Protein AF-A0A355GDE7-F1 (afdb_monomer_lite)

Secondary structure (DSSP, 8-state):
-HHHHHHTT--------HHHHHHHHHHHHHHHTS---TTT-HHHHHHHHHHHHHHHHHHHHHHTT-PPBP---HHHHHTT-S-TTTTT-SSB-TTTTS-HHHHHHHHHHHHHT--TT--

Radius of gyration: 17.64 Å; chains: 1; bounding box: 41×32×43 Å

Sequence (119 aa):
AAHLAAAIGADYLKLDVDAIVEDYVELLSTALGRELNWNTDDIALQNIQARVRAPGVWMIANLRNALLLATSNRSEAAVGYTTMDGDTCGGLSPISGIDKAFLRQWLQWLEKSGPSGTG

Structure (mmCIF, N/CA/C/O backbone):
data_AF-A0A355GDE7-F1
#
_entry.id   AF-A0A355GDE7-F1
#
loop_
_atom_site.group_PDB
_atom_site.id
_atom_site.type_symbol
_atom_site.label_atom_id
_atom_site.label_alt_id
_atom_site.label_comp_id
_atom_site.label_asym_id
_atom_site.label_entity_id
_atom_site.label_seq_id
_atom_site.pdbx_PDB_ins_code
_atom_site.Cartn_x
_atom_site.Cartn_y
_atom_site.Cartn_z
_atom_site.occupancy
_atom_site.B_iso_or_equiv
_atom_site.auth_seq_id
_atom_site.auth_comp_id
_atom_site.auth_asym_id
_atom_site.auth_atom_id
_atom_site.pdbx_PDB_model_num
ATOM 1 N N . ALA A 1 1 ? -3.620 7.472 -12.717 1.00 89.88 1 ALA A N 1
ATOM 2 C CA . ALA A 1 1 ? -3.214 6.054 -12.820 1.00 89.88 1 ALA A CA 1
ATOM 3 C C . ALA A 1 1 ? -3.369 5.528 -14.246 1.00 89.88 1 ALA A C 1
ATOM 5 O O . ALA A 1 1 ? -2.348 5.295 -14.872 1.00 89.88 1 ALA A O 1
ATOM 6 N N . ALA A 1 2 ? -4.591 5.440 -14.794 1.00 95.44 2 ALA A N 1
ATOM 7 C CA . ALA A 1 2 ? -4.833 4.903 -16.143 1.00 95.44 2 ALA A CA 1
ATOM 8 C C . ALA A 1 2 ? -3.993 5.569 -17.254 1.00 95.44 2 ALA A C 1
ATOM 10 O O . ALA A 1 2 ? -3.339 4.869 -18.017 1.00 95.44 2 ALA A O 1
ATOM 11 N N . HIS A 1 3 ? -3.933 6.908 -17.298 1.00 96.31 3 HIS A N 1
ATOM 12 C CA . HIS A 1 3 ? -3.113 7.624 -18.290 1.00 96.31 3 HIS A CA 1
ATOM 13 C C . HIS A 1 3 ? -1.621 7.277 -18.208 1.00 96.31 3 HIS A C 1
ATOM 15 O O . HIS A 1 3 ? -0.989 7.076 -19.237 1.00 96.31 3 HIS A O 1
ATOM 21 N N . LEU A 1 4 ? -1.065 7.184 -16.995 1.00 94.00 4 LEU A N 1
ATOM 22 C CA . LEU A 1 4 ? 0.347 6.848 -16.804 1.00 94.00 4 LEU A CA 1
ATOM 23 C C . LEU A 1 4 ? 0.629 5.403 -17.225 1.00 94.00 4 LEU A C 1
ATOM 25 O O . LEU A 1 4 ? 1.600 5.171 -17.929 1.00 94.00 4 LEU A O 1
ATOM 29 N N . ALA A 1 5 ? -0.236 4.458 -16.838 1.00 96.19 5 ALA A N 1
ATOM 30 C CA . ALA A 1 5 ? -0.111 3.059 -17.244 1.00 96.19 5 ALA A CA 1
ATOM 31 C C . ALA A 1 5 ? -0.130 2.921 -18.774 1.00 96.19 5 ALA A C 1
ATOM 33 O O . ALA A 1 5 ? 0.751 2.282 -19.339 1.00 96.19 5 ALA A O 1
ATOM 34 N N . ALA A 1 6 ? -1.059 3.611 -19.445 1.00 95.94 6 ALA A N 1
ATOM 35 C CA . ALA A 1 6 ? -1.121 3.646 -20.903 1.00 95.94 6 ALA A CA 1
ATOM 36 C C . ALA A 1 6 ? 0.142 4.261 -21.532 1.00 95.94 6 ALA A C 1
ATOM 38 O O . ALA A 1 6 ? 0.667 3.713 -22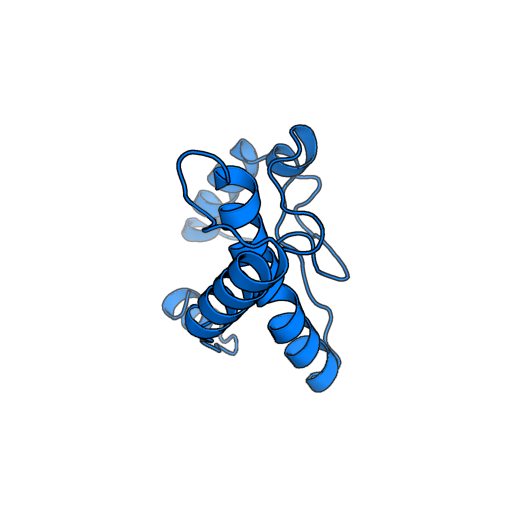.496 1.00 95.94 6 ALA A O 1
ATOM 39 N N . ALA A 1 7 ? 0.658 5.360 -20.971 1.00 93.25 7 ALA A N 1
ATOM 40 C CA . ALA A 1 7 ? 1.850 6.038 -21.482 1.00 93.25 7 ALA A CA 1
ATOM 41 C C . ALA A 1 7 ? 3.120 5.170 -21.422 1.00 93.25 7 ALA A C 1
ATOM 43 O O . ALA A 1 7 ? 3.992 5.322 -22.272 1.00 93.25 7 ALA A O 1
ATOM 44 N N . ILE A 1 8 ? 3.216 4.259 -20.448 1.00 92.56 8 ILE A N 1
ATOM 45 C CA . ILE A 1 8 ? 4.361 3.344 -20.289 1.00 92.56 8 ILE A CA 1
ATOM 46 C C . ILE A 1 8 ? 4.084 1.924 -20.814 1.00 92.56 8 ILE A C 1
ATOM 48 O O . ILE A 1 8 ? 4.908 1.035 -20.620 1.00 92.56 8 ILE A O 1
ATOM 52 N N . GLY A 1 9 ? 2.924 1.687 -21.440 1.00 95.31 9 GLY A N 1
ATOM 53 C CA . GLY A 1 9 ? 2.540 0.371 -21.961 1.00 95.31 9 GLY A CA 1
ATOM 54 C C . GLY A 1 9 ? 2.287 -0.699 -20.890 1.00 95.31 9 GLY A C 1
ATOM 55 O O . GLY A 1 9 ? 2.419 -1.886 -21.174 1.00 95.31 9 GLY A O 1
ATOM 56 N N . ALA A 1 10 ? 1.947 -0.301 -19.663 1.00 95.44 10 ALA A N 1
ATOM 57 C CA . ALA A 1 10 ? 1.633 -1.223 -18.577 1.00 95.44 10 ALA A CA 1
ATOM 58 C C . ALA A 1 10 ? 0.155 -1.644 -18.587 1.00 95.44 10 ALA A C 1
ATOM 60 O O . ALA A 1 10 ? -0.739 -0.830 -18.837 1.00 95.44 10 ALA A O 1
ATOM 61 N N . ASP A 1 11 ? -0.105 -2.899 -18.214 1.00 96.50 11 ASP A N 1
ATOM 62 C CA . ASP A 1 11 ? -1.454 -3.367 -17.892 1.00 96.50 11 ASP A CA 1
ATOM 63 C C . ASP A 1 11 ? -2.079 -2.516 -16.780 1.00 96.50 11 ASP A C 1
ATOM 65 O O . ASP A 1 11 ? -1.433 -2.196 -15.778 1.00 96.50 11 ASP A O 1
ATOM 69 N N . TYR A 1 12 ? -3.374 -2.226 -16.906 1.00 97.56 12 TYR A N 1
ATOM 70 C CA . TYR A 1 12 ? -4.124 -1.484 -15.900 1.00 97.56 12 TYR A CA 1
ATOM 71 C C . TYR A 1 12 ? -5.390 -2.231 -15.481 1.00 97.56 12 TYR A C 1
ATOM 73 O O . TYR A 1 12 ? -6.223 -2.588 -16.312 1.00 97.56 12 TYR A O 1
ATOM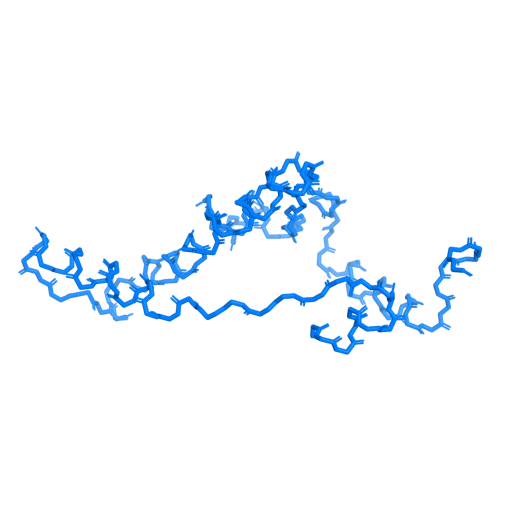 81 N N . LEU A 1 13 ? -5.548 -2.423 -14.170 1.00 97.19 13 LEU A N 1
ATOM 82 C CA . LEU A 1 13 ? -6.746 -2.973 -13.542 1.00 97.19 13 LEU A CA 1
ATOM 83 C C . LEU A 1 13 ? -7.294 -1.951 -12.541 1.00 97.19 13 LEU A C 1
ATOM 85 O O . LEU A 1 13 ? -6.531 -1.322 -11.805 1.00 97.19 13 LEU A O 1
ATOM 89 N N . LYS A 1 14 ? -8.620 -1.803 -12.495 1.00 96.94 14 LYS A N 1
ATOM 90 C CA . LYS A 1 14 ? -9.322 -1.002 -11.488 1.00 96.94 14 LYS A CA 1
ATOM 91 C C . LYS A 1 14 ? -10.231 -1.926 -10.689 1.00 96.94 14 LYS A C 1
ATOM 93 O O . LYS A 1 14 ? -11.125 -2.541 -11.260 1.00 96.94 14 LYS A O 1
ATOM 98 N N . LEU A 1 15 ? -9.987 -1.999 -9.387 1.00 95.69 15 LEU A N 1
ATOM 99 C CA . LEU A 1 15 ? -10.801 -2.746 -8.439 1.00 95.69 15 LEU A CA 1
ATOM 100 C C . LEU A 1 15 ? -11.463 -1.748 -7.498 1.00 95.69 15 LEU A C 1
ATOM 102 O O . LEU A 1 15 ? -10.781 -0.876 -6.956 1.00 95.69 15 LEU A O 1
ATOM 106 N N . ASP A 1 16 ? -12.775 -1.866 -7.349 1.00 96.81 16 ASP A N 1
ATOM 107 C CA . ASP A 1 16 ? -13.514 -1.167 -6.307 1.00 96.81 16 ASP A CA 1
ATOM 108 C C . ASP A 1 16 ? -13.474 -2.015 -5.032 1.00 96.81 16 ASP A C 1
ATOM 110 O O . ASP A 1 16 ? -13.654 -3.232 -5.097 1.00 96.81 16 ASP A O 1
ATOM 114 N N . VAL A 1 17 ? -13.167 -1.387 -3.900 1.00 96.94 17 VAL A N 1
ATOM 115 C CA . VAL A 1 17 ? -13.046 -2.058 -2.599 1.00 96.94 17 VAL A CA 1
ATOM 116 C C . VAL A 1 17 ? -14.057 -1.537 -1.585 1.00 96.94 17 VAL A C 1
ATOM 118 O O . VAL A 1 17 ? -14.056 -2.037 -0.465 1.00 96.94 17 VAL A O 1
ATOM 121 N N . ASP A 1 18 ? -14.907 -0.573 -1.952 1.00 97.50 18 ASP A N 1
ATOM 122 C CA . ASP A 1 18 ? -15.786 0.114 -1.002 1.00 97.50 18 ASP A CA 1
ATOM 123 C C . ASP A 1 18 ? -16.725 -0.877 -0.307 1.00 97.50 18 ASP A C 1
ATOM 125 O O . ASP A 1 18 ? -16.735 -0.943 0.920 1.00 97.50 18 ASP A O 1
ATOM 129 N N . ALA A 1 19 ? -17.371 -1.763 -1.073 1.00 97.69 19 ALA A N 1
ATOM 130 C CA . ALA A 1 19 ? -18.222 -2.819 -0.520 1.00 97.69 19 ALA A CA 1
ATOM 131 C C . ALA A 1 19 ? -17.470 -3.738 0.465 1.00 97.69 19 ALA A C 1
ATOM 133 O O . ALA A 1 19 ? -17.999 -4.109 1.504 1.00 97.69 19 ALA A O 1
ATOM 134 N N . ILE A 1 20 ? -16.201 -4.059 0.186 1.00 97.75 20 ILE A N 1
ATOM 135 C CA . ILE A 1 20 ? -15.389 -4.916 1.066 1.00 97.75 20 ILE A CA 1
ATOM 136 C C . ILE A 1 20 ? -15.079 -4.187 2.380 1.00 97.75 20 ILE A C 1
ATOM 138 O O . ILE A 1 20 ? -15.056 -4.803 3.444 1.00 97.75 20 ILE A O 1
ATOM 142 N N . VAL A 1 21 ? -14.821 -2.878 2.324 1.00 98.00 21 VAL A N 1
ATOM 143 C CA . VAL A 1 21 ? -14.613 -2.073 3.534 1.00 98.00 21 VAL A CA 1
ATOM 144 C C . VAL A 1 21 ? -15.890 -2.006 4.359 1.00 98.00 21 VAL A C 1
ATOM 146 O O . VAL A 1 21 ? -15.825 -2.215 5.569 1.00 98.00 21 VAL A O 1
ATOM 149 N N . GLU A 1 22 ? -17.021 -1.719 3.716 1.00 97.69 22 GLU A N 1
ATOM 150 C CA . GLU A 1 22 ? -18.334 -1.637 4.358 1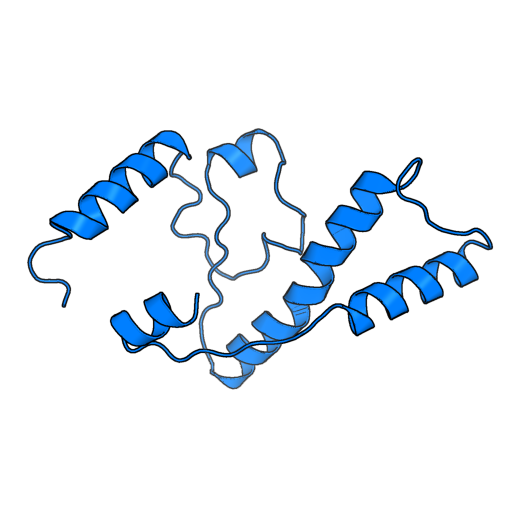.00 97.69 22 GLU A CA 1
ATOM 151 C C . GLU A 1 22 ? -18.674 -2.950 5.071 1.00 97.69 22 GLU A C 1
ATOM 153 O O . GLU A 1 22 ? -18.942 -2.927 6.274 1.00 97.69 22 GLU A O 1
ATOM 158 N N . ASP A 1 23 ? -18.510 -4.087 4.389 1.00 97.94 23 ASP A N 1
ATOM 159 C CA . ASP A 1 23 ? -18.722 -5.420 4.960 1.00 97.94 23 ASP A CA 1
ATOM 160 C C . ASP A 1 23 ? -17.848 -5.659 6.204 1.00 97.94 23 ASP A C 1
ATOM 162 O O . ASP A 1 23 ? -18.314 -6.177 7.222 1.00 97.94 23 ASP A O 1
ATOM 166 N N . TYR A 1 24 ? -16.570 -5.260 6.169 1.00 97.62 24 TYR A N 1
ATOM 167 C CA . TYR A 1 24 ? -15.673 -5.388 7.324 1.00 97.62 24 TYR A CA 1
ATOM 168 C C . TYR A 1 24 ? -16.098 -4.506 8.501 1.00 97.62 24 TYR A C 1
ATOM 170 O O . TYR A 1 24 ? -16.018 -4.934 9.657 1.00 97.62 24 TYR A O 1
ATOM 178 N N . VAL A 1 25 ? -16.519 -3.272 8.226 1.00 97.81 25 VAL A N 1
ATOM 179 C CA . VAL A 1 25 ? -16.967 -2.327 9.254 1.00 97.81 25 VAL A CA 1
ATOM 180 C C . VAL A 1 25 ? -18.267 -2.811 9.891 1.00 97.81 25 VAL A C 1
ATOM 182 O O . VAL A 1 25 ? -18.376 -2.785 11.119 1.00 97.81 25 VAL A O 1
ATOM 185 N N . GLU A 1 26 ? -19.221 -3.302 9.102 1.00 98.00 26 GLU A N 1
ATOM 186 C CA . GLU A 1 26 ? -20.479 -3.865 9.600 1.00 98.00 26 GLU A CA 1
ATOM 187 C C . GLU A 1 26 ? -20.236 -5.127 10.436 1.00 98.00 26 GLU A C 1
ATOM 189 O O . GLU A 1 26 ? -20.746 -5.245 11.558 1.00 98.00 26 GLU A O 1
ATOM 194 N N . LEU A 1 27 ? -19.394 -6.039 9.937 1.00 97.94 27 LEU A N 1
ATOM 195 C CA . LEU A 1 27 ? -19.017 -7.263 10.638 1.00 97.94 27 LEU A CA 1
ATOM 196 C C . LEU A 1 27 ? -18.431 -6.957 12.020 1.00 97.94 27 LEU A C 1
ATOM 198 O O . LEU A 1 27 ? -18.841 -7.555 13.018 1.00 97.94 27 LEU A O 1
ATOM 202 N N . LEU A 1 28 ? -17.482 -6.019 12.096 1.00 97.62 28 LEU A N 1
ATOM 203 C CA . LEU A 1 28 ? -16.853 -5.665 13.367 1.00 97.62 28 LEU A CA 1
ATOM 204 C C . LEU A 1 28 ? -17.767 -4.844 14.270 1.00 97.62 28 LEU A C 1
ATOM 206 O O . LEU A 1 28 ? -17.740 -5.057 15.480 1.00 97.62 28 LEU A O 1
ATOM 210 N N . SER A 1 29 ? -18.604 -3.966 13.719 1.00 97.62 29 SER A N 1
ATOM 211 C CA . SER A 1 29 ? -19.597 -3.236 14.514 1.00 97.62 29 SER A CA 1
ATOM 212 C C . SER A 1 29 ? -20.559 -4.206 15.203 1.00 97.62 29 SER A C 1
ATOM 214 O O . SER A 1 29 ? -20.793 -4.117 16.411 1.00 97.62 29 SER A O 1
ATOM 216 N N . THR A 1 30 ? -21.038 -5.207 14.459 1.00 98.06 30 THR A N 1
ATOM 217 C CA . THR A 1 30 ? -21.883 -6.281 14.991 1.00 98.06 30 THR A CA 1
ATOM 218 C C . THR A 1 30 ? -21.150 -7.097 16.055 1.00 98.06 30 THR A C 1
ATOM 220 O O . THR A 1 30 ? -21.671 -7.282 17.154 1.00 98.06 30 THR A O 1
ATOM 223 N N . ALA A 1 31 ? -19.925 -7.551 15.774 1.00 98.00 31 ALA A N 1
ATOM 224 C CA . ALA A 1 31 ? -19.152 -8.378 16.701 1.00 98.00 31 ALA A CA 1
ATOM 225 C C . ALA A 1 31 ? -18.782 -7.649 18.006 1.00 98.00 31 ALA A C 1
ATOM 227 O O . ALA A 1 31 ? -18.706 -8.272 19.064 1.00 98.00 31 ALA A O 1
ATOM 228 N N . LEU A 1 32 ? -18.555 -6.335 17.940 1.00 97.56 32 LEU A N 1
ATOM 229 C CA . LEU A 1 32 ? -18.227 -5.491 19.090 1.00 97.56 32 LEU A CA 1
ATOM 230 C C . LEU A 1 32 ? -19.470 -4.955 19.818 1.00 97.56 32 LEU A C 1
ATOM 232 O O . LEU A 1 32 ? -19.332 -4.374 20.894 1.00 97.56 32 LEU A O 1
ATOM 236 N N . GLY A 1 33 ? -20.666 -5.120 19.244 1.00 97.81 33 GLY A N 1
ATOM 237 C CA . GLY A 1 33 ? -21.919 -4.607 19.800 1.00 97.81 33 GLY A CA 1
ATOM 238 C C . GLY A 1 33 ? -22.007 -3.077 19.838 1.00 97.81 33 GLY A C 1
ATOM 239 O O . GLY A 1 33 ? -22.745 -2.533 20.659 1.00 97.81 33 GLY A O 1
ATOM 240 N N . ARG A 1 34 ? -21.244 -2.375 18.991 1.00 97.69 34 ARG A N 1
ATOM 241 C CA . ARG A 1 34 ? -21.271 -0.910 18.868 1.00 97.69 34 ARG A CA 1
ATOM 242 C C . ARG A 1 34 ? -20.957 -0.473 17.444 1.00 97.69 34 ARG A C 1
ATOM 244 O O . ARG A 1 34 ? -20.188 -1.129 16.754 1.00 97.69 34 ARG A O 1
ATOM 251 N N . GLU A 1 35 ? -21.475 0.679 17.046 1.00 96.88 35 GLU A N 1
ATOM 252 C CA . GLU A 1 35 ? -21.112 1.306 15.775 1.00 96.88 35 GLU A CA 1
ATOM 253 C C . GLU A 1 35 ? -19.663 1.830 15.817 1.00 96.88 35 GLU A C 1
ATOM 255 O O . GLU A 1 35 ? -19.228 2.444 16.804 1.00 96.88 35 GLU A O 1
ATOM 260 N N . LEU A 1 36 ? -18.905 1.576 14.748 1.00 97.12 36 LEU A N 1
ATOM 261 C CA . LEU A 1 36 ? -17.606 2.205 14.507 1.00 97.12 36 LEU A CA 1
ATOM 262 C C . LEU A 1 36 ? -17.819 3.568 13.842 1.00 97.12 36 LEU A C 1
ATOM 264 O O . LEU A 1 36 ? -18.547 3.666 12.859 1.00 97.12 36 LEU A O 1
ATOM 268 N N . ASN A 1 37 ? -17.175 4.622 14.345 1.00 95.12 37 ASN A N 1
ATOM 269 C CA . ASN A 1 37 ? -17.368 5.974 13.815 1.00 95.12 37 ASN A CA 1
ATOM 270 C C . ASN A 1 37 ? -16.063 6.778 13.749 1.00 95.12 37 ASN A C 1
ATOM 272 O O . ASN A 1 37 ? -15.125 6.556 14.512 1.00 95.12 37 ASN A O 1
ATOM 276 N N . TRP A 1 38 ? -16.029 7.778 12.868 1.00 95.69 38 TRP A N 1
ATOM 277 C CA . TRP A 1 38 ? -14.841 8.598 12.607 1.00 95.69 38 TRP A CA 1
ATOM 278 C C . TRP A 1 38 ? -14.384 9.472 13.781 1.00 95.69 38 TRP A C 1
ATOM 280 O O . TRP A 1 38 ? -13.239 9.905 13.792 1.00 95.69 38 TRP A O 1
ATOM 290 N N . ASN A 1 39 ? -15.228 9.723 14.787 1.00 95.88 39 ASN A N 1
ATOM 291 C CA . ASN A 1 39 ? -14.825 10.540 15.934 1.00 95.88 39 ASN A CA 1
ATOM 292 C C . ASN A 1 39 ? -13.951 9.754 16.920 1.00 95.88 39 ASN A C 1
ATOM 294 O O . ASN A 1 39 ? -13.077 10.336 17.557 1.00 95.88 39 ASN A O 1
ATOM 298 N N . THR A 1 40 ? -14.196 8.448 17.069 1.00 96.75 40 THR A N 1
ATOM 299 C CA . THR A 1 40 ? -13.503 7.598 18.054 1.00 96.75 40 THR A CA 1
ATOM 300 C C . THR A 1 40 ? -12.617 6.522 17.439 1.00 96.75 40 THR A C 1
ATOM 302 O O . THR A 1 40 ? -11.701 6.048 18.104 1.00 96.75 40 THR A O 1
ATOM 305 N N . ASP A 1 41 ? -12.866 6.141 16.185 1.00 97.25 41 ASP A N 1
ATOM 306 C CA . ASP A 1 41 ? -12.249 4.983 15.528 1.00 97.25 41 ASP A CA 1
ATOM 307 C C . ASP A 1 41 ? -11.453 5.358 14.264 1.00 97.25 41 ASP A C 1
ATOM 309 O O . ASP A 1 41 ? -11.145 4.492 13.448 1.00 97.25 41 ASP A O 1
ATOM 313 N N . ASP A 1 42 ? -11.092 6.637 14.108 1.00 96.94 42 ASP A N 1
ATOM 314 C CA . ASP A 1 42 ? -10.449 7.208 12.913 1.00 96.94 42 ASP A CA 1
ATOM 315 C C . ASP A 1 42 ? -9.286 6.357 12.372 1.00 96.94 42 ASP A C 1
ATOM 317 O O . ASP A 1 42 ? -9.326 5.884 11.238 1.00 96.94 42 ASP A O 1
ATOM 321 N N . ILE A 1 43 ? -8.285 6.056 13.207 1.00 95.75 43 ILE A N 1
ATOM 322 C CA . ILE A 1 43 ? -7.114 5.262 12.797 1.00 95.75 43 ILE A CA 1
ATOM 323 C C . ILE A 1 43 ? -7.522 3.855 12.337 1.00 95.75 43 ILE A C 1
ATOM 325 O O . ILE A 1 43 ? -6.961 3.323 11.380 1.00 95.75 43 ILE A O 1
ATOM 329 N N . ALA A 1 44 ? -8.494 3.223 12.998 1.00 96.56 44 ALA A N 1
ATOM 330 C CA . ALA A 1 44 ? -8.947 1.889 12.614 1.00 96.56 44 ALA A CA 1
ATOM 331 C C . ALA A 1 44 ? -9.663 1.913 11.253 1.00 96.56 44 ALA A C 1
ATOM 333 O O . ALA A 1 44 ? -9.387 1.057 10.408 1.00 96.56 44 ALA A O 1
ATOM 334 N N . LEU A 1 45 ? -10.512 2.920 11.024 1.00 97.56 45 LEU A N 1
ATOM 335 C CA . LEU A 1 45 ? -11.244 3.126 9.772 1.00 97.56 45 LEU A CA 1
ATOM 336 C C . LEU A 1 45 ? -10.314 3.505 8.605 1.00 97.56 45 LEU A C 1
ATOM 338 O O . LEU A 1 45 ? -10.498 3.027 7.485 1.00 97.56 45 LEU A O 1
ATOM 342 N N . GLN A 1 46 ? -9.255 4.279 8.859 1.00 96.56 46 GLN A N 1
ATOM 343 C CA . GLN A 1 46 ? -8.203 4.540 7.867 1.00 96.56 46 GLN A CA 1
ATOM 344 C C . GLN A 1 46 ? -7.390 3.277 7.552 1.00 96.56 46 GLN A C 1
ATOM 346 O O . GLN A 1 46 ? -7.112 2.980 6.390 1.00 96.56 46 GLN A O 1
ATOM 351 N N . ASN A 1 47 ? -7.039 2.489 8.569 1.00 97.31 47 ASN A N 1
ATOM 352 C CA . ASN A 1 47 ? -6.224 1.292 8.381 1.00 97.31 47 ASN A CA 1
ATOM 353 C C . ASN A 1 47 ? -6.963 0.195 7.604 1.00 97.31 47 ASN A C 1
ATOM 355 O O . ASN A 1 47 ? -6.358 -0.473 6.762 1.00 97.31 47 ASN A O 1
ATOM 359 N N . ILE A 1 48 ? -8.259 -0.024 7.866 1.00 97.81 48 ILE A N 1
ATOM 360 C CA . ILE A 1 48 ? -9.007 -1.082 7.170 1.00 97.81 48 ILE A CA 1
ATOM 361 C C . ILE A 1 48 ? -9.094 -0.806 5.667 1.00 97.81 48 ILE A C 1
ATOM 363 O O . ILE A 1 48 ? -8.895 -1.723 4.874 1.00 97.81 48 ILE A O 1
ATOM 367 N N . GLN A 1 49 ? -9.239 0.461 5.273 1.00 96.94 49 GLN A N 1
ATOM 368 C CA . GLN A 1 49 ? -9.174 0.890 3.877 1.00 96.94 49 GLN A CA 1
ATOM 369 C C . GLN A 1 49 ? -7.873 0.425 3.203 1.00 96.94 49 GLN A C 1
ATOM 371 O O . GLN A 1 49 ? -7.897 -0.115 2.097 1.00 96.94 49 GLN A O 1
ATOM 376 N N . ALA A 1 50 ? -6.717 0.606 3.850 1.00 96.50 50 ALA A N 1
ATOM 377 C CA . ALA A 1 50 ? -5.440 0.144 3.304 1.00 96.50 50 ALA A CA 1
ATOM 378 C C . ALA A 1 50 ? -5.351 -1.391 3.251 1.00 96.50 50 ALA A C 1
ATOM 380 O O . ALA A 1 50 ? -4.921 -1.946 2.240 1.00 96.50 50 ALA 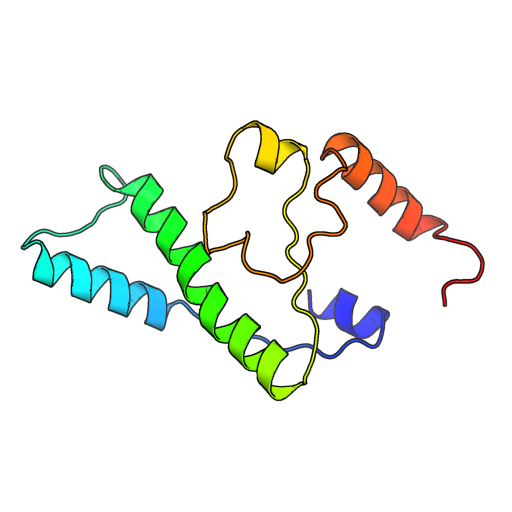A O 1
ATOM 381 N N . ARG A 1 51 ? -5.797 -2.084 4.305 1.00 97.94 51 ARG A N 1
ATOM 382 C CA . ARG A 1 51 ? -5.677 -3.547 4.425 1.00 97.94 51 ARG A CA 1
ATOM 383 C C . ARG A 1 51 ? -6.538 -4.321 3.436 1.00 97.94 51 ARG A C 1
ATOM 385 O O . ARG A 1 51 ? -6.057 -5.305 2.885 1.00 97.94 51 ARG A O 1
ATOM 392 N N . VAL A 1 52 ? -7.763 -3.883 3.138 1.00 97.88 52 VAL A N 1
ATOM 393 C CA . VAL A 1 52 ? -8.633 -4.614 2.190 1.00 97.88 52 VAL A CA 1
ATOM 394 C C . VAL A 1 52 ? -8.070 -4.666 0.766 1.00 97.88 52 VAL A C 1
ATOM 396 O O . VAL A 1 52 ? -8.435 -5.539 -0.017 1.00 97.88 52 VAL A O 1
ATOM 399 N N . ARG A 1 53 ? -7.146 -3.760 0.420 1.00 97.69 53 ARG A N 1
ATOM 400 C CA . ARG A 1 53 ? -6.485 -3.739 -0.892 1.00 97.69 53 ARG A CA 1
ATOM 401 C C . ARG A 1 53 ? -5.432 -4.843 -1.016 1.00 97.69 53 ARG A C 1
ATOM 403 O O . ARG A 1 53 ? -5.218 -5.346 -2.120 1.00 97.69 53 ARG A O 1
ATOM 410 N N . ALA A 1 54 ? -4.804 -5.236 0.097 1.00 97.75 54 ALA A N 1
ATOM 411 C CA . ALA A 1 54 ? -3.661 -6.146 0.113 1.00 97.75 54 ALA A CA 1
ATOM 412 C C . ALA A 1 54 ? -3.975 -7.549 -0.451 1.00 97.75 54 ALA A C 1
ATOM 414 O O . ALA A 1 54 ? -3.223 -8.007 -1.317 1.00 97.75 54 ALA A O 1
ATOM 415 N N . PRO A 1 55 ? -5.082 -8.228 -0.074 1.00 97.69 55 PRO A N 1
ATOM 416 C CA . PRO A 1 55 ? -5.407 -9.542 -0.630 1.00 97.69 55 PRO A CA 1
ATOM 417 C C . PRO A 1 55 ? -5.563 -9.537 -2.155 1.00 97.69 55 PRO A C 1
ATOM 419 O O . PRO A 1 55 ? -5.057 -10.434 -2.829 1.00 97.69 55 PRO A O 1
ATOM 422 N N . GLY A 1 56 ? -6.215 -8.510 -2.712 1.00 97.31 56 GLY A N 1
ATOM 423 C CA . GLY A 1 56 ? -6.464 -8.410 -4.152 1.00 97.31 56 GLY A CA 1
ATOM 424 C C . GLY A 1 56 ? -5.177 -8.269 -4.967 1.00 97.31 56 GLY A C 1
ATOM 425 O O . GLY A 1 56 ? -4.977 -8.992 -5.944 1.00 97.31 56 GLY A O 1
ATOM 426 N N . VAL A 1 57 ? -4.267 -7.384 -4.548 1.00 97.31 57 VAL A N 1
ATOM 427 C CA . VAL A 1 57 ? -2.992 -7.185 -5.260 1.00 97.31 57 VAL A CA 1
ATOM 428 C C . VAL A 1 57 ? -2.044 -8.377 -5.109 1.00 97.31 57 VAL A C 1
ATOM 430 O O . VAL A 1 57 ? -1.367 -8.730 -6.075 1.00 97.31 57 VAL A O 1
ATOM 433 N N . TRP A 1 58 ? -2.051 -9.061 -3.959 1.00 98.19 58 TRP A N 1
ATOM 434 C CA . TRP A 1 58 ? -1.328 -10.324 -3.784 1.00 98.19 58 TRP A CA 1
ATOM 435 C C . TRP A 1 58 ? -1.886 -11.435 -4.668 1.00 98.19 58 TRP A C 1
ATOM 437 O O . TRP A 1 58 ? -1.117 -12.155 -5.300 1.00 98.19 58 TRP A O 1
ATOM 447 N N . MET A 1 59 ? -3.212 -11.559 -4.764 1.00 98.31 59 MET A N 1
ATOM 448 C CA . MET A 1 59 ? -3.846 -12.536 -5.648 1.00 98.31 59 MET A CA 1
ATOM 449 C C . MET A 1 59 ? -3.440 -12.300 -7.106 1.00 98.31 59 MET A C 1
ATOM 451 O O . MET A 1 59 ? -3.057 -13.245 -7.791 1.00 98.31 59 MET A O 1
ATOM 455 N N . ILE A 1 60 ? -3.445 -11.045 -7.566 1.00 97.94 60 ILE A N 1
ATOM 456 C CA . ILE A 1 60 ? -2.981 -10.686 -8.914 1.00 97.94 60 ILE A CA 1
ATOM 457 C C . ILE A 1 60 ? -1.504 -11.050 -9.106 1.00 97.94 60 ILE A C 1
ATOM 459 O O . ILE A 1 60 ? -1.162 -11.654 -10.122 1.00 97.94 60 ILE A O 1
ATOM 463 N N . ALA A 1 61 ? -0.635 -10.709 -8.150 1.00 97.94 61 ALA A N 1
ATOM 464 C CA . ALA A 1 61 ? 0.789 -11.028 -8.228 1.00 97.94 61 ALA A CA 1
ATOM 465 C C . ALA A 1 61 ? 1.025 -12.544 -8.313 1.00 97.94 61 ALA A C 1
ATOM 467 O O . ALA A 1 61 ? 1.748 -13.001 -9.196 1.00 97.94 61 ALA A O 1
ATOM 468 N N . ASN A 1 62 ? 0.339 -13.327 -7.477 1.00 98.31 62 ASN A N 1
ATOM 469 C CA . ASN A 1 62 ? 0.431 -14.786 -7.466 1.00 98.31 62 ASN A CA 1
ATOM 470 C C . ASN A 1 62 ? -0.053 -15.402 -8.785 1.00 98.31 62 ASN A C 1
ATOM 472 O O . ASN A 1 62 ? 0.639 -16.237 -9.362 1.00 98.31 62 ASN A O 1
ATOM 476 N N . LEU A 1 63 ? -1.206 -14.960 -9.301 1.00 98.31 63 LEU A N 1
ATOM 477 C CA . LEU A 1 63 ? -1.753 -15.441 -10.577 1.00 98.31 63 LEU A CA 1
ATOM 478 C C . LEU A 1 63 ? -0.846 -15.111 -11.768 1.00 98.31 63 LEU A C 1
ATOM 480 O O . LEU A 1 63 ? -0.809 -15.859 -12.742 1.00 98.31 63 LEU A O 1
ATOM 484 N N . ARG A 1 64 ? -0.113 -13.997 -11.694 1.00 97.69 64 ARG A N 1
ATOM 485 C CA . ARG A 1 64 ? 0.842 -13.567 -12.723 1.00 97.69 64 ARG A CA 1
ATOM 486 C C . ARG A 1 64 ? 2.254 -14.109 -12.503 1.00 97.69 64 ARG A C 1
ATOM 488 O O . ARG A 1 64 ? 3.122 -13.827 -13.324 1.00 97.69 64 ARG A O 1
ATOM 495 N N . ASN A 1 65 ? 2.496 -14.849 -11.416 1.00 97.75 65 ASN A N 1
ATOM 496 C CA . ASN A 1 65 ? 3.836 -15.233 -10.968 1.00 97.75 65 ASN A CA 1
ATOM 497 C C . ASN A 1 65 ? 4.805 -14.027 -10.938 1.00 97.75 65 ASN A C 1
ATOM 499 O O . ASN A 1 65 ? 5.933 -14.092 -11.427 1.00 97.75 65 ASN A O 1
ATOM 503 N N . ALA A 1 66 ? 4.321 -12.894 -10.429 1.00 98.06 66 ALA A N 1
ATOM 504 C CA . ALA A 1 66 ? 5.007 -11.608 -10.428 1.00 98.06 66 ALA A CA 1
ATOM 505 C C . ALA A 1 66 ? 5.455 -11.199 -9.016 1.00 98.06 66 ALA A C 1
ATOM 507 O O . ALA A 1 66 ? 4.920 -11.664 -8.010 1.00 98.06 66 ALA A O 1
ATOM 508 N N . LEU A 1 67 ? 6.413 -10.271 -8.942 1.00 97.81 67 LEU A N 1
ATOM 509 C CA . LEU A 1 67 ? 6.817 -9.632 -7.690 1.00 97.81 67 LEU A CA 1
ATOM 510 C C . LEU A 1 67 ? 5.902 -8.437 -7.388 1.00 97.81 67 LEU A C 1
ATOM 512 O O . LEU A 1 67 ? 5.852 -7.483 -8.164 1.00 97.81 67 LEU A O 1
ATOM 516 N N . LEU A 1 68 ? 5.222 -8.460 -6.241 1.00 98.12 68 LEU A N 1
ATOM 517 C CA . LEU A 1 68 ? 4.470 -7.304 -5.751 1.00 98.12 68 LEU A CA 1
ATOM 518 C C . LEU A 1 68 ? 5.428 -6.251 -5.175 1.00 98.12 68 LEU A C 1
ATOM 520 O O . LEU A 1 68 ? 6.192 -6.546 -4.253 1.00 98.12 68 LEU A O 1
ATOM 524 N N . LEU A 1 69 ? 5.363 -5.026 -5.698 1.00 97.94 69 LEU A N 1
ATOM 525 C CA . LEU A 1 69 ? 6.133 -3.887 -5.201 1.00 97.94 69 LEU A CA 1
ATOM 526 C C . LEU A 1 69 ? 5.295 -3.059 -4.221 1.00 97.94 69 LEU A C 1
ATOM 528 O O . LEU A 1 69 ? 4.229 -2.566 -4.586 1.00 97.94 69 LEU A O 1
ATOM 532 N N . ALA A 1 70 ? 5.809 -2.865 -3.010 1.00 96.69 70 ALA A N 1
ATOM 533 C CA . ALA A 1 70 ? 5.305 -1.868 -2.074 1.00 96.69 70 ALA A CA 1
ATOM 534 C C . ALA A 1 70 ? 5.862 -0.479 -2.435 1.00 96.69 70 ALA A C 1
ATOM 536 O O . ALA A 1 70 ? 6.941 -0.355 -3.022 1.00 96.69 70 ALA A O 1
ATOM 537 N N . THR A 1 71 ? 5.133 0.580 -2.077 1.00 95.06 71 THR A N 1
ATOM 538 C CA . THR A 1 71 ? 5.457 1.961 -2.486 1.00 95.06 71 THR A CA 1
ATOM 539 C C . THR A 1 71 ? 5.725 2.900 -1.313 1.00 95.06 71 THR A C 1
ATOM 541 O O . THR A 1 71 ? 5.740 4.116 -1.496 1.00 95.06 71 THR A O 1
ATOM 544 N N . SER A 1 72 ? 5.930 2.364 -0.111 1.00 92.25 72 SER A N 1
ATOM 545 C CA . SER A 1 72 ? 6.291 3.171 1.052 1.00 92.25 72 SER A CA 1
ATOM 546 C C . SER A 1 72 ? 7.697 3.756 0.899 1.00 92.25 72 SER A C 1
ATOM 548 O O . SER A 1 72 ? 8.645 3.054 0.537 1.00 92.25 72 SER A O 1
ATOM 550 N N . ASN A 1 73 ? 7.836 5.053 1.171 1.00 93.94 73 ASN A N 1
ATOM 551 C CA . ASN A 1 73 ? 9.120 5.760 1.117 1.00 93.94 73 ASN A CA 1
ATOM 552 C C . ASN A 1 73 ? 9.739 5.968 2.511 1.00 93.94 73 ASN A C 1
ATOM 554 O O . ASN A 1 73 ? 9.092 5.754 3.540 1.00 93.94 73 ASN A O 1
ATOM 558 N N . ARG A 1 74 ? 10.995 6.436 2.563 1.00 92.50 74 ARG A N 1
ATOM 559 C CA . ARG A 1 74 ? 11.743 6.617 3.822 1.00 92.50 74 ARG A CA 1
ATOM 560 C C . ARG A 1 74 ? 11.034 7.544 4.800 1.00 92.50 74 ARG A C 1
ATOM 562 O O . ARG A 1 74 ? 11.063 7.302 6.002 1.00 92.50 74 ARG A O 1
ATOM 569 N N . SER A 1 75 ? 10.428 8.619 4.298 1.00 89.62 75 SER A N 1
ATOM 570 C CA . SER A 1 75 ? 9.744 9.596 5.146 1.00 89.62 75 SER A CA 1
ATOM 571 C C . SER A 1 75 ? 8.505 9.003 5.812 1.00 89.62 75 SER A C 1
ATOM 573 O O . SER A 1 75 ? 8.222 9.357 6.947 1.00 89.62 75 SER A O 1
ATOM 575 N N . GLU A 1 76 ? 7.790 8.101 5.138 1.00 90.12 76 GLU A N 1
ATOM 576 C CA . GLU A 1 76 ? 6.607 7.422 5.689 1.00 90.12 76 GLU A CA 1
ATOM 577 C C . GLU A 1 76 ? 7.003 6.366 6.718 1.00 90.12 76 GLU A C 1
ATOM 579 O O . GLU A 1 76 ? 6.443 6.333 7.814 1.00 90.12 76 GLU A O 1
ATOM 584 N N . ALA A 1 77 ? 8.026 5.567 6.401 1.00 82.75 77 ALA A N 1
ATOM 585 C CA . ALA A 1 77 ? 8.560 4.560 7.311 1.00 82.75 77 ALA A CA 1
ATOM 586 C C . ALA A 1 77 ? 9.121 5.184 8.603 1.00 82.75 77 ALA A C 1
ATOM 588 O O . ALA A 1 77 ? 8.906 4.653 9.689 1.00 82.75 77 ALA A O 1
ATOM 589 N N . ALA A 1 78 ? 9.796 6.335 8.505 1.00 80.81 78 ALA A N 1
ATOM 590 C CA . ALA A 1 78 ? 10.457 6.983 9.639 1.00 80.81 78 ALA A CA 1
ATOM 591 C C . ALA A 1 78 ? 9.502 7.447 10.753 1.00 80.81 78 ALA A C 1
ATOM 593 O O . ALA A 1 78 ? 9.927 7.562 11.900 1.00 80.81 78 ALA A O 1
ATOM 594 N N . VAL A 1 79 ? 8.238 7.727 10.428 1.00 85.62 79 VAL A N 1
ATOM 595 C CA . VAL A 1 79 ? 7.233 8.194 11.402 1.00 85.62 79 VAL A CA 1
ATOM 596 C C . VAL A 1 79 ? 6.064 7.220 11.568 1.00 85.62 79 VAL A C 1
ATOM 598 O O . VAL A 1 79 ? 5.087 7.558 12.228 1.00 85.62 79 VAL A O 1
ATOM 601 N N . GLY A 1 80 ? 6.138 6.028 10.965 1.00 84.88 80 GLY A N 1
ATOM 602 C CA . GLY A 1 80 ? 5.055 5.043 11.018 1.00 84.88 80 GLY A CA 1
ATOM 603 C C . GLY A 1 80 ? 3.773 5.504 10.321 1.00 84.88 80 GLY A C 1
ATOM 604 O O . GLY A 1 80 ? 2.684 5.155 10.759 1.00 84.88 80 GLY A O 1
ATOM 605 N N . TYR A 1 81 ? 3.886 6.297 9.249 1.00 87.00 81 TYR A N 1
ATOM 606 C CA . TYR A 1 81 ? 2.727 6.785 8.483 1.00 87.00 81 TYR A CA 1
ATOM 607 C C . TYR A 1 81 ? 2.087 5.701 7.596 1.00 87.00 81 TYR A C 1
ATOM 609 O O . TYR A 1 81 ? 1.062 5.931 6.963 1.00 87.00 81 TYR A O 1
ATOM 617 N N . THR A 1 82 ? 2.717 4.532 7.518 1.00 88.25 82 THR A N 1
ATOM 618 C CA . THR A 1 82 ? 2.267 3.379 6.739 1.00 88.25 82 THR A CA 1
ATOM 619 C C . THR A 1 82 ? 1.338 2.487 7.552 1.00 88.25 82 THR A C 1
ATOM 621 O O . THR A 1 82 ? 1.596 2.227 8.731 1.00 88.25 82 THR A O 1
ATOM 624 N N . THR A 1 83 ? 0.326 1.911 6.911 1.00 92.31 83 THR A N 1
ATOM 625 C CA . THR A 1 83 ? -0.500 0.866 7.518 1.00 92.31 83 THR A CA 1
ATOM 626 C C . THR A 1 83 ? 0.191 -0.482 7.368 1.00 92.31 83 THR A C 1
ATOM 628 O O . THR A 1 83 ? 0.292 -1.016 6.261 1.00 92.31 83 THR A O 1
ATOM 631 N N . MET A 1 84 ? 0.610 -1.072 8.490 1.00 93.06 84 MET A N 1
ATOM 632 C CA . MET A 1 84 ? 1.106 -2.452 8.511 1.00 93.06 84 MET A CA 1
ATOM 633 C C . MET A 1 84 ? 0.077 -3.406 7.890 1.00 93.06 84 MET A C 1
ATOM 635 O O . MET A 1 84 ? -1.113 -3.365 8.233 1.00 93.06 84 MET A O 1
ATOM 639 N N . ASP A 1 85 ? 0.568 -4.235 6.969 1.00 93.75 85 ASP A N 1
ATOM 640 C CA . ASP A 1 85 ? -0.188 -5.190 6.145 1.00 93.75 85 ASP A CA 1
ATOM 641 C C . ASP A 1 85 ? -1.224 -4.548 5.201 1.00 93.75 85 ASP A C 1
ATOM 643 O O . ASP A 1 85 ? -2.066 -5.233 4.624 1.00 93.75 85 ASP A O 1
ATOM 647 N N . GLY A 1 86 ? -1.150 -3.227 5.017 1.00 95.25 86 GLY A N 1
ATOM 648 C CA . GLY A 1 86 ? -1.887 -2.463 4.013 1.00 95.25 86 GLY A CA 1
ATOM 649 C C . GLY A 1 86 ? -0.957 -2.015 2.890 1.00 95.25 86 GLY A C 1
ATOM 650 O O . GLY A 1 86 ? -0.542 -2.813 2.054 1.00 95.25 86 GLY A O 1
ATOM 651 N N . ASP A 1 87 ? -0.586 -0.735 2.879 1.00 94.38 87 ASP A N 1
ATOM 652 C CA . ASP A 1 87 ? 0.333 -0.157 1.885 1.00 94.38 87 ASP A CA 1
ATOM 653 C C . ASP A 1 87 ? 1.780 -0.680 1.983 1.00 94.38 87 ASP A C 1
ATOM 655 O O . ASP A 1 87 ? 2.566 -0.519 1.047 1.00 94.38 87 ASP A O 1
ATOM 659 N N . THR A 1 88 ? 2.125 -1.370 3.073 1.00 94.38 88 THR A N 1
ATOM 660 C CA . THR A 1 88 ? 3.412 -2.061 3.219 1.00 94.38 88 THR A CA 1
ATOM 661 C C . THR A 1 88 ? 3.438 -3.446 2.572 1.00 94.38 88 THR A C 1
ATOM 663 O O . THR A 1 88 ? 4.488 -4.088 2.586 1.00 94.38 88 THR A O 1
ATOM 6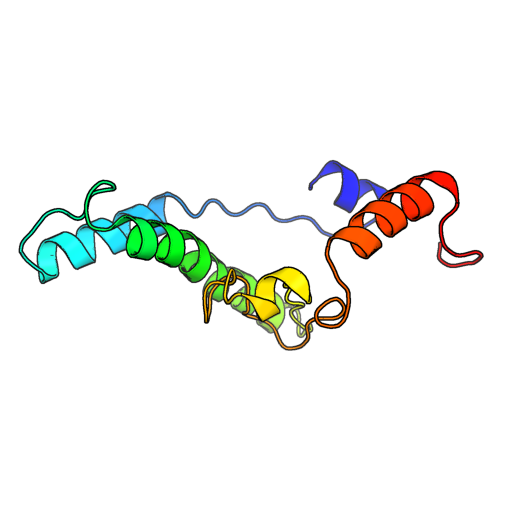66 N N . CYS A 1 89 ? 2.315 -3.953 2.050 1.00 95.06 89 CYS A N 1
ATOM 667 C CA . CYS A 1 89 ? 2.271 -5.296 1.481 1.00 95.06 89 CYS A CA 1
ATOM 668 C C . CYS A 1 89 ? 3.051 -5.368 0.151 1.00 95.06 89 CYS A C 1
ATOM 670 O O . CYS A 1 89 ? 2.866 -4.561 -0.759 1.00 95.06 89 CYS A O 1
ATOM 672 N N . GLY A 1 90 ? 3.961 -6.334 0.046 1.00 95.31 90 GLY A N 1
ATOM 673 C CA . GLY A 1 90 ? 4.811 -6.523 -1.127 1.00 95.31 90 GLY A CA 1
ATOM 674 C C . GLY A 1 90 ? 6.085 -7.285 -0.789 1.00 95.31 90 GLY A C 1
ATOM 675 O O . GLY A 1 90 ? 6.477 -7.377 0.370 1.00 95.31 90 GLY A O 1
ATOM 676 N N . GLY A 1 91 ? 6.731 -7.849 -1.808 1.00 94.81 91 GLY A N 1
ATOM 677 C CA . GLY A 1 91 ? 8.011 -8.544 -1.655 1.00 94.81 91 GLY A CA 1
ATOM 678 C C . GLY A 1 91 ? 9.222 -7.608 -1.686 1.00 94.81 91 GLY A C 1
ATOM 679 O O . GLY A 1 91 ? 10.312 -8.004 -1.282 1.00 94.81 91 GLY A O 1
ATOM 680 N N . LEU A 1 92 ? 9.052 -6.374 -2.171 1.00 95.94 92 LEU A N 1
ATOM 681 C CA . LEU A 1 92 ? 10.117 -5.377 -2.271 1.00 95.94 92 LEU A CA 1
ATOM 682 C C . LEU A 1 92 ? 9.536 -3.959 -2.239 1.00 95.94 92 LEU A C 1
ATOM 684 O O . LEU A 1 92 ? 8.517 -3.707 -2.874 1.00 95.94 92 LEU A O 1
ATOM 688 N N . SER A 1 93 ? 10.216 -3.020 -1.573 1.00 95.75 93 SER A N 1
ATOM 689 C CA . SER A 1 93 ? 9.933 -1.580 -1.681 1.00 95.75 93 SER A CA 1
ATOM 690 C C . SER A 1 93 ? 11.141 -0.842 -2.273 1.00 95.75 93 SER A C 1
ATOM 692 O O . SER A 1 93 ? 12.082 -0.521 -1.535 1.00 95.75 93 SER A O 1
ATOM 694 N N . PRO A 1 94 ? 11.147 -0.559 -3.592 1.00 95.75 94 PRO A N 1
ATOM 695 C CA . PRO A 1 94 ? 12.297 0.052 -4.267 1.00 95.75 94 PRO A CA 1
ATOM 696 C C . PRO A 1 94 ? 12.635 1.468 -3.785 1.00 95.75 94 PRO A C 1
ATOM 698 O O . PRO A 1 94 ? 13.764 1.923 -3.945 1.00 95.75 94 PRO A O 1
ATOM 701 N N . ILE A 1 95 ? 11.660 2.172 -3.203 1.00 95.88 95 ILE A N 1
ATOM 702 C CA . ILE A 1 95 ? 11.790 3.575 -2.785 1.00 95.88 95 ILE A CA 1
ATOM 703 C C . ILE A 1 95 ? 11.834 3.753 -1.262 1.00 95.88 95 ILE A C 1
ATOM 705 O O . ILE A 1 95 ? 11.893 4.883 -0.778 1.00 95.88 95 ILE A O 1
ATOM 709 N N . SER A 1 96 ? 11.884 2.655 -0.502 1.00 93.62 96 SER A N 1
ATOM 710 C CA . SER A 1 96 ? 11.949 2.661 0.970 1.00 93.62 96 SER A CA 1
ATOM 711 C C . SER A 1 96 ? 13.140 3.436 1.547 1.00 93.62 96 SER A C 1
ATOM 713 O O . SER A 1 96 ? 13.046 3.983 2.642 1.00 93.62 96 SER A O 1
ATOM 715 N N . GLY A 1 97 ? 14.254 3.529 0.814 1.00 93.69 97 GLY A N 1
ATOM 716 C CA . GLY A 1 97 ? 15.448 4.284 1.215 1.00 93.69 97 GLY A CA 1
ATOM 717 C C . GLY A 1 97 ? 15.443 5.768 0.826 1.00 93.69 97 GLY A C 1
ATOM 718 O O . GLY A 1 97 ? 16.371 6.494 1.182 1.00 93.69 97 GLY A O 1
ATOM 719 N N . ILE A 1 98 ? 14.422 6.232 0.101 1.00 95.44 98 ILE A N 1
ATOM 720 C CA . ILE A 1 98 ? 14.384 7.559 -0.524 1.00 95.44 98 ILE A CA 1
ATOM 721 C C . ILE A 1 98 ? 13.380 8.443 0.217 1.00 95.44 98 ILE A C 1
ATOM 723 O O . ILE A 1 98 ? 12.267 8.013 0.503 1.00 95.44 98 ILE A O 1
ATOM 727 N N . ASP A 1 99 ? 13.749 9.677 0.561 1.00 95.50 99 ASP A N 1
ATOM 728 C CA . ASP A 1 99 ? 12.812 10.602 1.205 1.00 95.50 99 ASP A CA 1
ATOM 729 C C . ASP A 1 99 ? 11.843 11.265 0.218 1.00 95.50 99 ASP A C 1
ATOM 731 O O . ASP A 1 99 ? 12.076 11.377 -0.990 1.00 95.50 99 ASP A O 1
ATOM 735 N N . LYS A 1 100 ? 10.738 11.757 0.777 1.00 95.44 100 LYS A N 1
ATOM 736 C CA . LYS A 1 100 ? 9.652 12.397 0.038 1.00 95.44 100 LYS A CA 1
ATOM 737 C C . LYS A 1 100 ? 10.083 13.665 -0.700 1.00 95.44 100 LYS A C 1
ATOM 739 O O . LYS A 1 100 ? 9.506 13.973 -1.744 1.00 95.44 100 LYS A O 1
ATOM 744 N N . ALA A 1 101 ? 11.056 14.416 -0.179 1.00 96.12 101 ALA A N 1
ATOM 745 C CA . ALA A 1 101 ? 11.513 15.645 -0.823 1.00 96.12 101 ALA A CA 1
ATOM 746 C C . ALA A 1 101 ? 12.294 15.325 -2.101 1.00 96.12 101 ALA A C 1
ATOM 748 O O . ALA A 1 101 ? 12.025 15.924 -3.144 1.00 96.12 101 ALA A O 1
ATOM 749 N N . PHE A 1 102 ? 13.182 14.331 -2.042 1.00 96.75 102 PHE A N 1
ATOM 750 C CA . PHE A 1 102 ? 13.899 13.839 -3.209 1.00 96.75 102 PHE A CA 1
ATOM 751 C C . PHE A 1 102 ? 12.948 13.250 -4.255 1.00 96.75 102 PHE A C 1
ATOM 753 O O . PHE A 1 102 ? 13.011 13.653 -5.413 1.00 96.75 102 PHE A O 1
ATOM 760 N N . LEU A 1 103 ? 12.020 12.362 -3.866 1.00 96.56 103 LEU A N 1
ATOM 761 C CA . LEU A 1 103 ? 11.074 11.743 -4.810 1.00 96.56 103 LEU A CA 1
ATOM 762 C C . LEU A 1 103 ? 10.267 12.780 -5.602 1.00 96.56 103 LEU A C 1
ATOM 764 O O . LEU A 1 103 ? 10.065 12.618 -6.802 1.00 96.56 103 LEU A O 1
ATOM 768 N N . ARG A 1 104 ? 9.844 13.876 -4.959 1.00 97.00 104 ARG A N 1
ATOM 769 C CA . ARG A 1 104 ? 9.131 14.971 -5.638 1.00 97.00 104 ARG A CA 1
ATOM 770 C C . ARG A 1 104 ? 9.978 15.635 -6.722 1.00 97.00 104 ARG A C 1
ATOM 772 O O . ARG A 1 104 ? 9.476 15.865 -7.818 1.00 97.00 104 ARG A O 1
ATOM 779 N N . GLN A 1 105 ? 11.242 15.930 -6.427 1.00 96.50 105 GLN A N 1
ATOM 780 C CA . GLN A 1 105 ? 12.162 16.514 -7.408 1.00 96.50 105 GLN A CA 1
ATOM 781 C C . GLN A 1 105 ? 12.473 15.518 -8.527 1.00 96.50 105 GLN A C 1
ATOM 783 O O . GLN A 1 105 ? 12.491 15.878 -9.703 1.00 96.50 105 GLN A O 1
ATOM 788 N N . TRP A 1 106 ? 12.658 14.251 -8.165 1.00 95.50 106 TRP A N 1
ATOM 789 C CA . TRP A 1 106 ? 12.968 13.188 -9.105 1.00 95.50 106 TRP A CA 1
ATOM 790 C C . TRP A 1 106 ? 11.832 12.953 -10.107 1.00 95.50 106 TRP A C 1
ATOM 792 O O . TRP A 1 106 ? 12.100 12.836 -11.296 1.00 95.50 106 TRP A O 1
ATOM 802 N N . LEU A 1 107 ? 10.567 12.993 -9.672 1.00 95.75 107 LEU A N 1
ATOM 803 C CA . LEU A 1 107 ? 9.406 12.902 -10.570 1.00 95.75 107 LEU A CA 1
ATOM 804 C C . LEU A 1 107 ? 9.323 14.077 -11.559 1.00 95.75 107 LEU A C 1
ATOM 806 O O . LEU A 1 107 ? 9.018 13.864 -12.729 1.00 95.75 107 LEU A O 1
ATOM 810 N N . GLN A 1 108 ? 9.639 15.303 -11.125 1.00 96.19 108 GLN A N 1
ATOM 811 C CA . GLN A 1 108 ? 9.682 16.474 -12.016 1.00 96.19 108 GLN A CA 1
ATOM 812 C C . GLN A 1 108 ? 10.807 16.379 -13.052 1.00 96.19 108 GLN A C 1
ATOM 814 O O . GLN A 1 108 ? 10.661 16.834 -14.185 1.00 96.19 108 GLN A O 1
ATOM 819 N N . TRP A 1 109 ? 11.949 15.811 -12.665 1.00 94.94 109 TRP A N 1
ATOM 820 C CA . TRP A 1 109 ? 13.041 15.527 -13.590 1.00 94.94 109 TRP A CA 1
ATOM 821 C C . TRP A 1 109 ? 12.682 14.390 -14.560 1.00 94.94 109 TRP A C 1
ATOM 823 O O . TRP A 1 109 ? 12.964 14.495 -15.755 1.00 94.94 109 TRP A O 1
ATOM 833 N N . LEU A 1 110 ? 12.015 13.340 -14.069 1.00 93.25 110 LEU A N 1
ATOM 834 C CA . LEU A 1 110 ? 11.581 12.187 -14.861 1.00 93.25 110 LEU A CA 1
ATOM 835 C C . LEU A 1 110 ? 10.616 12.597 -15.982 1.00 93.25 110 LEU A C 1
ATOM 837 O O . LEU A 1 110 ? 10.737 12.099 -17.093 1.00 93.25 110 LEU A O 1
ATOM 841 N N . GLU A 1 111 ? 9.713 13.542 -15.710 1.00 91.50 111 GLU A N 1
ATOM 842 C CA . GLU A 1 111 ? 8.783 14.101 -16.701 1.00 91.50 111 GLU A CA 1
ATOM 843 C C . GLU A 1 111 ? 9.494 14.875 -17.826 1.00 91.50 111 GLU A C 1
ATOM 845 O O . GLU A 1 111 ? 9.055 14.847 -18.973 1.00 91.50 111 GLU A O 1
ATOM 850 N N . LYS A 1 112 ? 10.585 15.587 -17.510 1.00 92.00 112 LYS A N 1
ATOM 851 C CA . LYS A 1 112 ? 11.245 16.516 -18.44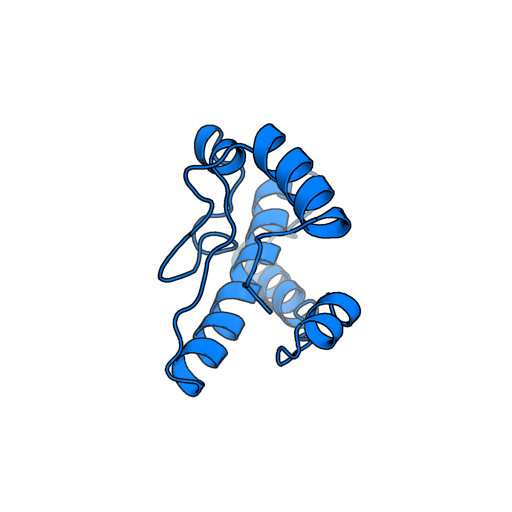7 1.00 92.00 112 LYS A CA 1
ATOM 852 C C . LYS A 1 112 ? 12.404 15.911 -19.221 1.00 92.00 112 LYS A C 1
ATOM 854 O O . LYS A 1 112 ? 12.701 16.356 -20.326 1.00 92.00 112 LYS A O 1
ATOM 859 N N . SER A 1 113 ? 13.135 15.001 -18.595 1.00 90.31 113 SER A N 1
ATOM 860 C CA . SER A 1 113 ? 14.412 14.507 -19.111 1.00 90.31 113 SER A CA 1
ATOM 861 C C . SER A 1 113 ? 14.490 12.994 -19.022 1.00 90.31 113 SER A C 1
ATOM 863 O O . SER A 1 113 ? 14.839 12.359 -20.011 1.00 90.31 113 SER A O 1
ATOM 865 N N . GLY A 1 114 ? 14.138 12.434 -17.861 1.00 80.50 114 GLY A N 1
ATOM 866 C CA . GLY A 1 114 ? 14.245 11.003 -17.597 1.00 80.50 114 GLY A CA 1
ATOM 867 C C . GLY A 1 114 ? 15.666 10.440 -17.770 1.00 80.50 114 GLY A C 1
ATOM 868 O O . GLY A 1 114 ? 16.610 11.163 -18.103 1.00 80.50 114 GLY A O 1
ATOM 869 N N . PRO A 1 115 ? 15.870 9.145 -17.485 1.00 75.50 115 PRO A N 1
ATOM 870 C CA . PRO A 1 115 ? 17.148 8.499 -17.733 1.00 75.50 115 PRO A CA 1
ATOM 871 C C . PRO A 1 115 ? 17.355 8.310 -19.239 1.00 75.50 115 PRO A C 1
ATOM 873 O O . PRO A 1 115 ? 16.470 7.839 -19.954 1.00 75.50 115 PRO A O 1
ATOM 876 N N . SER A 1 116 ? 18.549 8.638 -19.730 1.00 72.75 116 SER A N 1
ATOM 877 C CA . SER A 1 116 ? 18.930 8.361 -21.114 1.00 72.75 116 SER A CA 1
ATOM 878 C C . SER A 1 116 ? 18.945 6.848 -21.366 1.00 72.75 116 SER A C 1
ATOM 880 O O . SER A 1 116 ? 19.648 6.119 -20.668 1.00 72.75 116 SER A O 1
ATOM 882 N N . GLY A 1 117 ? 18.217 6.376 -22.382 1.00 63.16 117 GLY A N 1
ATOM 883 C CA . GLY A 1 117 ? 18.250 4.970 -22.809 1.00 63.16 117 GLY A CA 1
ATOM 884 C C . GLY A 1 117 ? 17.357 4.009 -22.016 1.00 63.16 117 GLY A C 1
ATOM 885 O O . GLY A 1 117 ? 17.508 2.799 -22.156 1.00 63.16 117 GLY A O 1
ATOM 886 N N . THR A 1 118 ? 16.425 4.513 -21.203 1.00 58.31 118 THR A N 1
ATOM 887 C CA . THR A 1 118 ? 15.333 3.709 -20.631 1.00 58.31 118 THR A CA 1
ATOM 888 C C . THR A 1 118 ? 14.023 4.080 -21.327 1.00 58.31 118 THR A C 1
ATOM 890 O O . THR A 1 118 ? 13.333 4.998 -20.883 1.00 58.31 118 THR A O 1
ATOM 893 N N . GLY A 1 119 ? 13.726 3.411 -22.444 1.00 49.31 119 GLY A N 1
ATOM 894 C CA . GLY A 1 119 ? 12.558 3.653 -23.299 1.00 49.31 119 GLY A CA 1
ATOM 895 C C . GLY A 1 119 ? 12.841 3.280 -24.742 1.00 49.31 119 GLY A C 1
ATOM 896 O O . GLY A 1 119 ? 13.326 4.170 -25.471 1.00 49.31 119 GLY A O 1
#

pLDDT: mean 94.01, std 7.47, range [49.31, 98.31]

Foldseek 3Di:
DVVVCVVVVHDDDDDDCVVVLVVVQVVVCVVVVHHDDCVPCVVVSVLSVQQSVLVVQVVVCVVVVHWFEQADACQCVVVVVDRVNGSPRTPYHPHNDPDPVVVVVVVVCCVPPNDPPPD